Protein AF-X1JUF2-F1 (afdb_monomer_lite)

Secondary structure (DSSP, 8-state):
----------HHHHHHHHHHHHTTSSS--HHHHHHHHHHHHHTT-HHHHHHHHHHHHHH-TT-HHHHHHHHHHHHHHT-HHHHHHHHHHHHHHHHHHHHS--

Structure (mmCIF, N/CA/C/O backbone):
data_AF-X1JUF2-F1
#
_entry.id   AF-X1JUF2-F1
#
loop_
_atom_site.group_PDB
_atom_site.id
_atom_site.type_symbol
_atom_site.label_atom_id
_atom_site.label_alt_id
_atom_site.label_comp_id
_atom_site.label_asym_id
_atom_site.label_entity_id
_atom_site.label_seq_id
_atom_site.pdbx_PDB_ins_code
_atom_site.Cartn_x
_atom_site.Cartn_y
_atom_site.Cartn_z
_atom_site.occupancy
_atom_site.B_iso_or_equiv
_atom_site.auth_seq_id
_atom_site.auth_comp_id
_atom_site.auth_asym_id
_atom_site.auth_atom_id
_atom_site.pdbx_PDB_model_num
ATOM 1 N N . GLY A 1 1 ? -29.121 26.030 22.414 1.00 41.06 1 GLY A N 1
ATOM 2 C CA . GLY A 1 1 ? -29.363 24.726 21.762 1.00 41.06 1 GLY A CA 1
ATOM 3 C C . GLY A 1 1 ? -28.021 24.108 21.439 1.00 41.06 1 GLY A C 1
ATOM 4 O O . GLY A 1 1 ? -27.098 24.891 21.240 1.00 41.06 1 GLY A O 1
ATOM 5 N N . PRO A 1 2 ? -27.873 22.774 21.481 1.00 46.78 2 PRO A N 1
ATOM 6 C CA . PRO A 1 2 ? -26.567 22.131 21.405 1.00 46.78 2 PRO A CA 1
ATOM 7 C C . PRO A 1 2 ? -25.867 22.527 20.104 1.00 46.78 2 PRO A C 1
ATOM 9 O O . PRO A 1 2 ? -26.482 22.559 19.038 1.00 46.78 2 PRO A O 1
ATOM 12 N N . GLN A 1 3 ? -24.603 22.916 20.258 1.00 45.12 3 GLN A N 1
ATOM 13 C CA . GLN A 1 3 ? -23.659 23.250 19.204 1.00 45.12 3 GLN A CA 1
ATOM 14 C C . GLN A 1 3 ? -23.753 22.176 18.117 1.00 45.12 3 GLN A C 1
ATOM 16 O O . GLN A 1 3 ? -23.661 20.991 18.435 1.00 45.12 3 GLN A O 1
ATOM 21 N N . ALA A 1 4 ? -23.962 22.587 16.865 1.00 50.53 4 ALA A N 1
ATOM 22 C CA . ALA A 1 4 ? -23.751 21.708 15.727 1.00 50.53 4 ALA A CA 1
ATOM 23 C C . ALA A 1 4 ? -22.413 20.996 15.940 1.00 50.53 4 ALA A C 1
ATOM 25 O O . ALA A 1 4 ? -21.409 21.659 16.217 1.00 50.53 4 ALA A O 1
ATOM 26 N N . ASP A 1 5 ? -22.452 19.668 15.904 1.00 54.31 5 ASP A N 1
ATOM 27 C CA . ASP A 1 5 ? -21.291 18.793 15.931 1.00 54.31 5 ASP A CA 1
ATOM 28 C C . ASP A 1 5 ? -20.424 19.173 14.727 1.00 54.31 5 ASP A C 1
ATOM 30 O O . ASP A 1 5 ? -20.598 18.695 13.607 1.00 54.31 5 ASP A O 1
ATOM 34 N N . GLU A 1 6 ? -19.569 20.178 14.914 1.00 57.03 6 GLU A N 1
ATOM 35 C CA . GLU A 1 6 ? -18.500 20.491 13.992 1.00 57.03 6 GLU A CA 1
ATOM 36 C C . GLU A 1 6 ? -17.626 19.250 14.038 1.00 57.03 6 GLU A C 1
ATOM 38 O O . GLU A 1 6 ? -16.852 19.078 14.981 1.00 57.03 6 GLU A O 1
ATOM 43 N N . VAL A 1 7 ? -17.834 18.345 13.078 1.00 62.03 7 VAL A N 1
ATOM 44 C CA . VAL A 1 7 ? -17.041 17.133 12.906 1.00 62.03 7 VAL A CA 1
ATOM 45 C C . VAL A 1 7 ? -15.598 17.588 12.730 1.00 62.03 7 VAL A C 1
ATOM 47 O O . VAL A 1 7 ? -15.130 17.897 11.631 1.00 62.03 7 VAL A O 1
ATOM 50 N N . LYS A 1 8 ? -14.889 17.724 13.850 1.00 70.81 8 LYS A N 1
ATOM 51 C CA . LYS A 1 8 ? -13.497 18.138 13.876 1.00 70.81 8 LYS A CA 1
ATOM 52 C C . LYS A 1 8 ? -12.714 16.969 13.327 1.00 70.81 8 LYS A C 1
ATOM 54 O O . LYS A 1 8 ? -12.412 16.017 14.039 1.00 70.81 8 LYS A O 1
ATOM 59 N N . LEU A 1 9 ? -12.396 17.064 12.039 1.00 71.00 9 LEU A N 1
ATOM 60 C CA . LEU A 1 9 ? -11.521 16.123 11.357 1.00 71.00 9 LEU A CA 1
ATOM 61 C C . LEU A 1 9 ? -10.272 15.896 12.213 1.00 71.00 9 LEU A C 1
ATOM 63 O O . LEU A 1 9 ? -9.602 16.856 12.626 1.00 71.00 9 LEU A O 1
ATOM 67 N N . THR A 1 10 ? -9.959 14.627 12.461 1.00 82.75 10 THR A N 1
ATOM 68 C CA . THR A 1 10 ? -8.722 14.248 13.140 1.00 82.75 10 THR A CA 1
ATOM 69 C C . THR A 1 10 ? -7.519 14.747 12.326 1.00 82.75 10 THR A C 1
ATOM 71 O O . THR A 1 10 ? -7.642 15.012 11.124 1.00 82.75 10 THR A O 1
ATOM 74 N N . PRO A 1 11 ? -6.330 14.891 12.934 1.00 83.94 11 PRO A N 1
ATOM 75 C CA . PRO A 1 11 ? -5.116 15.220 12.188 1.00 83.94 11 PRO A CA 1
ATOM 76 C C . PRO A 1 11 ? -4.889 14.278 10.994 1.00 83.94 11 PRO A C 1
ATOM 78 O O . PRO A 1 11 ? -4.499 14.734 9.919 1.00 83.94 11 PRO A O 1
ATOM 81 N N . THR A 1 12 ? -5.209 12.993 11.166 1.00 82.69 12 THR A N 1
ATOM 82 C CA . THR A 1 12 ? -5.154 11.961 10.124 1.00 82.69 12 THR A CA 1
ATOM 83 C C . THR A 1 12 ? -6.130 12.244 8.986 1.00 82.69 12 THR A C 1
ATOM 85 O O . THR A 1 12 ? -5.720 12.294 7.828 1.00 82.69 12 THR A O 1
ATOM 88 N N . GLU A 1 13 ? -7.393 12.528 9.300 1.00 86.00 13 GLU A N 1
ATOM 89 C CA . GLU A 1 13 ? -8.419 12.831 8.297 1.00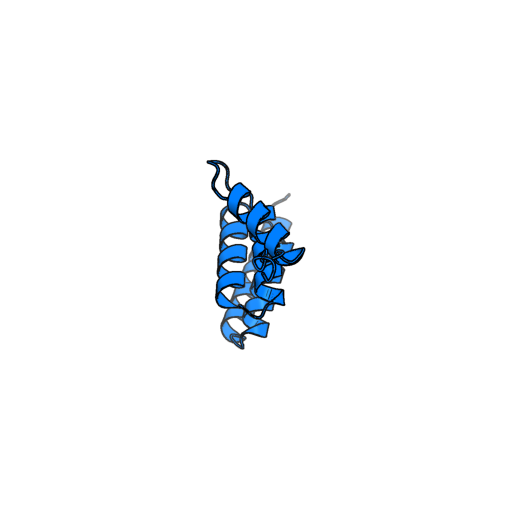 86.00 13 GLU A CA 1
ATOM 90 C C . GLU A 1 13 ? -8.105 14.129 7.535 1.00 86.00 13 GLU A C 1
ATOM 92 O O . GLU A 1 13 ? -8.230 14.194 6.310 1.00 86.00 13 GLU A O 1
ATOM 97 N N . LYS A 1 14 ? -7.588 15.154 8.229 1.00 85.31 14 LYS A N 1
ATOM 98 C CA . LYS A 1 14 ? -7.092 16.387 7.591 1.00 85.31 14 LYS A CA 1
ATOM 99 C C . LYS A 1 14 ? -5.921 16.106 6.652 1.00 85.31 14 LYS A C 1
ATOM 101 O O . LYS A 1 14 ? -5.877 16.664 5.553 1.00 85.31 14 LYS A O 1
ATOM 106 N N . LYS A 1 15 ? -4.978 15.251 7.066 1.00 86.62 15 LYS A N 1
ATOM 107 C CA . LYS A 1 15 ? -3.837 14.845 6.233 1.00 86.62 15 LYS A CA 1
ATOM 108 C C . LYS A 1 15 ? -4.323 14.117 4.979 1.00 86.62 15 LYS A C 1
ATOM 110 O O . LYS A 1 15 ? -3.942 14.504 3.877 1.00 86.62 15 LYS A O 1
ATOM 115 N N . LYS A 1 16 ? -5.225 13.149 5.130 1.00 84.75 16 LYS A N 1
ATOM 116 C CA . LYS A 1 16 ? -5.838 12.398 4.026 1.00 84.75 16 LYS A CA 1
ATOM 117 C C . LYS A 1 16 ? -6.550 13.318 3.033 1.00 84.75 16 LYS A C 1
ATOM 119 O O . LYS A 1 16 ? -6.280 13.250 1.838 1.00 84.75 16 LYS A O 1
ATOM 124 N N . ALA A 1 17 ? -7.372 14.248 3.518 1.00 83.19 17 ALA A N 1
ATOM 125 C CA . ALA A 1 17 ? -8.064 15.223 2.673 1.00 83.19 17 ALA A CA 1
ATOM 126 C C . ALA A 1 17 ? -7.097 16.140 1.901 1.00 83.19 17 ALA A C 1
ATOM 128 O O . ALA A 1 17 ? -7.347 16.474 0.742 1.00 83.19 17 ALA A O 1
ATOM 129 N N . LYS A 1 18 ? -5.981 16.548 2.521 1.00 83.19 18 LYS A N 1
ATOM 130 C CA . LYS A 1 18 ? -4.938 17.334 1.845 1.00 83.19 18 LYS A CA 1
ATOM 131 C C . LYS A 1 18 ? -4.268 16.529 0.730 1.00 83.19 18 LYS A C 1
ATOM 133 O O . LYS A 1 18 ? -4.110 17.062 -0.365 1.00 83.19 18 LYS A O 1
ATOM 138 N N . LEU A 1 19 ? -3.902 15.277 1.003 1.00 81.50 19 LEU A N 1
ATOM 139 C CA . LEU A 1 19 ? -3.251 14.397 0.032 1.00 81.50 19 LEU A CA 1
ATOM 140 C C . LEU A 1 19 ? -4.171 14.090 -1.159 1.00 81.50 19 LEU A C 1
ATOM 142 O O . LEU A 1 19 ? -3.746 14.238 -2.298 1.00 81.50 19 LEU A O 1
ATOM 146 N N . LEU A 1 20 ? -5.453 13.791 -0.922 1.00 80.25 20 LEU A N 1
ATOM 147 C CA . LEU A 1 20 ? -6.436 13.548 -1.991 1.00 80.25 20 LEU A CA 1
ATOM 148 C C . LEU A 1 20 ? -6.610 14.747 -2.940 1.00 80.25 20 LEU A C 1
ATOM 150 O O . LEU A 1 20 ? -6.827 14.572 -4.133 1.00 80.25 20 LEU A O 1
ATOM 154 N N . LYS A 1 21 ? -6.474 15.984 -2.446 1.00 78.25 21 LYS A N 1
ATOM 155 C CA . LYS A 1 21 ? -6.475 17.176 -3.315 1.00 78.25 21 LYS A CA 1
ATOM 156 C C . LYS A 1 21 ? -5.215 17.297 -4.171 1.00 78.25 21 LYS A C 1
ATOM 158 O O . LYS A 1 21 ? -5.247 17.946 -5.212 1.00 78.25 21 LYS A O 1
ATOM 163 N N . GLN A 1 22 ? -4.089 16.752 -3.715 1.00 69.75 22 GLN A N 1
ATOM 164 C CA . GLN A 1 22 ? -2.824 16.808 -4.450 1.00 69.75 22 GLN A CA 1
ATOM 165 C C . GLN A 1 22 ? -2.783 15.796 -5.597 1.00 69.75 22 GLN A C 1
ATOM 167 O O . GLN A 1 22 ? -2.107 16.055 -6.586 1.00 69.75 22 GLN A O 1
ATOM 172 N N . THR A 1 23 ? -3.540 14.702 -5.498 1.00 69.31 23 THR A N 1
ATOM 173 C CA . THR A 1 23 ? -3.659 13.681 -6.550 1.00 69.31 23 THR A CA 1
ATOM 174 C C . THR A 1 23 ? -4.635 14.071 -7.670 1.00 69.31 23 THR A C 1
ATOM 176 O O . THR A 1 23 ? -4.667 13.421 -8.702 1.00 69.31 23 THR A O 1
ATOM 179 N N . ASP A 1 24 ? -5.417 15.141 -7.494 1.00 64.62 24 ASP A N 1
ATOM 180 C CA . ASP A 1 24 ? -6.416 15.631 -8.464 1.00 64.62 24 ASP A CA 1
ATOM 181 C C . ASP A 1 24 ? -5.813 16.522 -9.577 1.00 64.62 24 ASP A C 1
ATOM 183 O O . ASP A 1 24 ? -6.469 16.875 -10.555 1.00 64.62 24 ASP A O 1
ATOM 187 N N . ARG A 1 25 ? -4.535 16.911 -9.462 1.00 54.41 25 ARG A N 1
ATOM 188 C CA . ARG A 1 25 ? -3.862 17.757 -10.463 1.00 54.41 25 ARG A CA 1
ATOM 189 C C . ARG A 1 25 ? -3.123 16.900 -11.489 1.00 54.41 25 ARG A C 1
ATOM 191 O O . ARG A 1 25 ? -2.528 15.896 -11.135 1.00 54.41 25 ARG A O 1
ATOM 198 N N . LYS A 1 26 ? -3.076 17.382 -12.740 1.00 53.31 26 LYS A N 1
ATOM 199 C CA . LYS A 1 26 ? -2.419 16.814 -13.949 1.00 53.31 26 LYS A CA 1
ATOM 200 C C . LYS A 1 26 ? -1.001 16.211 -13.798 1.00 53.31 26 LYS A C 1
ATOM 202 O O . LYS A 1 26 ? -0.505 15.643 -14.764 1.00 53.31 26 LYS A O 1
ATOM 207 N N . PHE A 1 27 ? -0.348 16.364 -12.650 1.00 57.91 27 PHE A N 1
ATOM 208 C CA . PHE A 1 27 ? 0.908 15.719 -12.283 1.00 57.91 27 PHE A CA 1
ATOM 209 C C . PHE A 1 27 ? 0.651 14.867 -11.039 1.00 57.91 27 PHE A C 1
ATOM 211 O O . PHE A 1 27 ? 0.606 15.386 -9.923 1.00 57.91 27 PHE A O 1
ATOM 218 N N . GLU A 1 28 ? 0.440 13.570 -11.243 1.00 71.38 28 GLU A N 1
ATOM 219 C CA . GLU A 1 28 ? 0.279 12.610 -10.154 1.00 71.38 28 GLU A CA 1
ATOM 220 C C . GLU A 1 28 ? 1.583 12.534 -9.338 1.00 71.38 28 GLU A C 1
ATOM 222 O O . GLU A 1 28 ? 2.677 12.424 -9.894 1.00 71.38 28 GLU A O 1
ATOM 227 N N . ASN A 1 29 ? 1.475 12.664 -8.012 1.00 86.25 29 ASN A N 1
ATOM 228 C CA . ASN A 1 29 ? 2.615 12.716 -7.096 1.00 86.25 29 ASN A CA 1
ATOM 229 C C . ASN A 1 29 ? 2.799 11.347 -6.408 1.00 86.25 29 ASN A C 1
ATOM 231 O O . ASN A 1 29 ? 1.989 11.016 -5.533 1.00 86.25 29 ASN A O 1
ATOM 235 N N . PRO A 1 30 ? 3.841 10.562 -6.747 1.00 91.06 30 PRO A N 1
ATOM 236 C CA . PRO A 1 30 ? 4.030 9.223 -6.191 1.00 91.06 30 PRO A CA 1
ATOM 237 C C . PRO A 1 30 ? 4.189 9.228 -4.665 1.00 91.06 30 PRO A C 1
ATOM 239 O O . PRO A 1 30 ? 3.642 8.349 -4.004 1.00 91.06 30 PRO A O 1
ATOM 242 N N . GLU A 1 31 ? 4.829 10.252 -4.093 1.00 92.62 31 GLU A N 1
ATOM 243 C CA . GLU A 1 31 ? 4.980 10.400 -2.638 1.00 92.62 31 GLU A CA 1
ATOM 244 C C . GLU A 1 31 ? 3.614 10.589 -1.958 1.00 92.62 31 GLU A C 1
ATOM 246 O O . GLU A 1 31 ? 3.316 9.957 -0.949 1.00 92.62 31 GLU A O 1
ATOM 251 N N . ALA A 1 32 ? 2.715 11.385 -2.550 1.00 92.00 32 ALA A N 1
ATOM 252 C CA . ALA A 1 32 ? 1.378 11.587 -1.987 1.00 92.00 32 ALA A CA 1
ATOM 253 C C . ALA A 1 32 ? 0.555 10.288 -1.985 1.00 92.00 32 ALA A C 1
ATOM 255 O O . ALA A 1 32 ? -0.174 10.005 -1.030 1.00 92.00 32 ALA A O 1
ATOM 256 N N . HIS A 1 33 ? 0.692 9.472 -3.034 1.00 94.25 33 HIS A N 1
ATOM 257 C CA . HIS A 1 33 ? 0.091 8.142 -3.077 1.00 94.25 33 HIS A CA 1
ATOM 258 C C . HIS A 1 33 ? 0.747 7.185 -2.074 1.00 94.25 33 HIS A C 1
ATOM 260 O O . HIS A 1 33 ? 0.036 6.439 -1.406 1.00 94.25 33 HIS A O 1
ATOM 266 N N . PHE A 1 34 ? 2.065 7.233 -1.887 1.00 96.50 34 PHE A N 1
ATOM 267 C CA . PHE A 1 34 ? 2.735 6.470 -0.837 1.00 96.50 34 PHE A CA 1
ATOM 268 C C . PHE A 1 34 ? 2.204 6.840 0.559 1.00 96.50 34 PHE A C 1
ATOM 270 O O . PHE A 1 34 ? 1.786 5.951 1.305 1.00 96.50 34 PHE A O 1
ATOM 277 N N . GLU A 1 35 ? 2.115 8.132 0.884 1.00 95.69 35 GLU A N 1
ATOM 278 C CA . GLU A 1 35 ? 1.591 8.603 2.169 1.00 95.69 35 GLU A CA 1
ATOM 279 C C . GLU A 1 35 ? 0.123 8.199 2.384 1.00 95.69 35 GLU A C 1
ATOM 281 O O . GLU A 1 35 ? -0.244 7.785 3.484 1.00 95.69 35 GLU A O 1
ATOM 286 N N . LEU A 1 36 ? -0.724 8.262 1.348 1.00 95.19 36 LEU A N 1
AT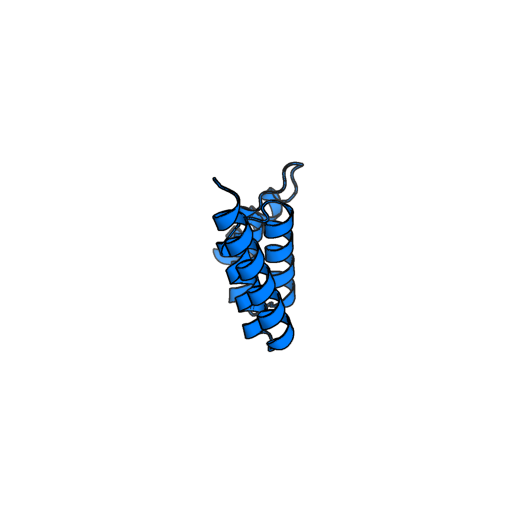OM 287 C CA . LEU A 1 36 ? -2.098 7.747 1.419 1.00 95.19 36 LEU A CA 1
ATOM 288 C C . LEU A 1 36 ? -2.115 6.241 1.694 1.00 95.19 36 LEU A C 1
ATOM 290 O O . LEU A 1 36 ? -2.883 5.787 2.542 1.00 95.19 36 LEU A O 1
ATOM 294 N N . GLY A 1 37 ? -1.246 5.477 1.029 1.00 96.69 37 GLY A N 1
ATOM 295 C CA . GLY A 1 37 ? -1.081 4.045 1.263 1.00 96.69 37 GLY A CA 1
ATOM 296 C C . GLY A 1 37 ? -0.738 3.728 2.719 1.00 96.69 37 GLY A C 1
ATOM 297 O O . GLY A 1 37 ? -1.355 2.845 3.314 1.00 96.69 37 GLY A O 1
ATOM 298 N N . GLN A 1 38 ? 0.171 4.497 3.328 1.00 97.75 38 GLN A N 1
ATOM 299 C CA . GLN A 1 38 ? 0.530 4.343 4.741 1.00 97.75 38 GLN A CA 1
ATOM 300 C C . GLN A 1 38 ? -0.643 4.624 5.683 1.00 97.75 38 GLN A C 1
ATOM 302 O O . GLN A 1 38 ? -0.815 3.905 6.667 1.00 97.75 38 GLN A O 1
ATOM 307 N N . LEU A 1 39 ? -1.453 5.646 5.387 1.00 96.56 39 LEU A N 1
ATOM 308 C CA . LEU A 1 39 ? -2.630 5.975 6.193 1.00 96.56 39 LEU A CA 1
ATOM 309 C C . LEU A 1 39 ? -3.671 4.854 6.137 1.00 96.56 39 LEU A C 1
ATOM 311 O O . LEU A 1 39 ? -4.071 4.343 7.178 1.00 96.56 39 LEU A O 1
ATOM 315 N N . TYR A 1 40 ? -4.030 4.392 4.937 1.00 96.62 40 TYR A N 1
ATOM 316 C CA . TYR A 1 40 ? -4.960 3.268 4.789 1.00 96.62 40 TYR A CA 1
ATOM 317 C C . TYR A 1 40 ? -4.427 1.981 5.420 1.00 96.62 40 TYR A C 1
ATOM 319 O O . TYR A 1 40 ? -5.191 1.209 5.991 1.00 96.62 40 TYR A O 1
ATOM 327 N N . GLN A 1 41 ? -3.116 1.752 5.349 1.00 96.50 41 GLN A N 1
ATOM 328 C CA . GLN A 1 41 ? -2.486 0.614 6.002 1.00 96.50 41 GLN A CA 1
ATOM 329 C C . GLN A 1 41 ? -2.627 0.690 7.528 1.00 96.50 41 GLN A C 1
ATOM 331 O O . GLN A 1 41 ? -2.898 -0.329 8.159 1.00 96.50 41 GLN A O 1
ATOM 336 N N . ALA A 1 42 ? -2.431 1.871 8.121 1.00 95.44 42 ALA A N 1
ATOM 337 C CA . ALA A 1 42 ? -2.592 2.076 9.559 1.00 95.44 42 ALA A CA 1
ATOM 338 C C . ALA A 1 42 ? -4.044 1.849 10.015 1.00 95.44 42 ALA A C 1
ATOM 340 O O . ALA A 1 42 ? -4.259 1.315 11.099 1.00 95.44 42 ALA A O 1
ATOM 341 N N . ASP A 1 43 ? -5.012 2.169 9.155 1.00 94.75 43 ASP A N 1
ATOM 342 C CA . ASP A 1 43 ? -6.440 1.919 9.383 1.00 94.75 43 ASP A CA 1
ATOM 343 C C . ASP A 1 43 ? -6.852 0.448 9.134 1.00 94.75 43 ASP A C 1
ATOM 345 O O . ASP A 1 43 ? -8.022 0.097 9.278 1.00 94.75 43 ASP A O 1
ATOM 349 N N . GLY A 1 44 ? -5.924 -0.431 8.727 1.00 94.88 44 GLY A N 1
ATOM 350 C CA . GLY A 1 44 ? -6.213 -1.830 8.376 1.00 94.88 44 GLY A CA 1
ATOM 351 C C . GLY A 1 44 ? -6.969 -2.001 7.051 1.00 94.88 44 GLY A C 1
ATOM 352 O O . GLY A 1 44 ? -7.443 -3.089 6.726 1.00 94.88 44 GLY A O 1
ATOM 353 N N . LEU A 1 45 ? -7.075 -0.935 6.256 1.00 96.94 45 LEU A N 1
ATOM 354 C CA . LEU A 1 45 ? -7.772 -0.901 4.973 1.00 96.94 45 LEU A CA 1
ATOM 355 C C . LEU A 1 45 ? -6.835 -1.378 3.856 1.00 96.94 45 LEU A C 1
ATOM 357 O O . LEU A 1 45 ? -6.404 -0.616 2.987 1.00 96.94 45 LEU A O 1
ATOM 361 N N . TRP A 1 46 ? -6.507 -2.671 3.892 1.00 96.00 46 TRP A N 1
ATOM 362 C CA . TRP A 1 46 ? -5.455 -3.280 3.073 1.00 96.00 46 TRP A CA 1
ATOM 363 C C . TRP A 1 46 ? -5.629 -3.050 1.569 1.00 96.00 46 TRP A C 1
ATOM 365 O O . TRP A 1 46 ? -4.678 -2.665 0.895 1.00 96.00 46 TRP A O 1
ATOM 375 N N . SER A 1 47 ? -6.839 -3.213 1.028 1.00 95.69 47 SER A N 1
ATOM 376 C CA . SER A 1 47 ? -7.084 -3.034 -0.410 1.00 95.69 47 SER A CA 1
ATOM 377 C C . SER A 1 47 ? -6.857 -1.590 -0.871 1.00 95.69 47 SER A C 1
ATOM 379 O O . SER A 1 47 ? -6.304 -1.362 -1.948 1.00 95.69 47 SER A O 1
ATOM 381 N N . GLN A 1 48 ? -7.239 -0.604 -0.052 1.00 96.69 48 GLN A N 1
ATOM 382 C CA . GLN A 1 48 ? -7.011 0.813 -0.358 1.00 96.69 48 GLN A CA 1
ATOM 383 C C . GLN A 1 48 ? -5.526 1.159 -0.242 1.00 96.69 48 GLN A C 1
ATOM 385 O O . GLN A 1 48 ? -4.986 1.862 -1.097 1.00 96.69 48 GLN A O 1
ATOM 390 N N . ALA A 1 49 ? -4.842 0.602 0.758 1.00 98.00 49 ALA A N 1
ATOM 391 C CA . ALA A 1 49 ? -3.402 0.747 0.897 1.00 98.00 49 ALA A CA 1
ATOM 392 C C . ALA A 1 49 ? -2.651 0.179 -0.322 1.00 98.00 49 ALA A C 1
ATOM 394 O O . ALA A 1 49 ? -1.821 0.874 -0.907 1.00 98.00 49 ALA A O 1
ATOM 395 N N . GLU A 1 50 ? -2.984 -1.045 -0.764 1.00 97.44 50 GLU A N 1
ATOM 396 C CA . GLU A 1 50 ? -2.377 -1.660 -1.956 1.00 97.44 50 GLU A CA 1
ATOM 397 C C . GLU A 1 50 ? -2.618 -0.802 -3.204 1.00 97.44 50 GLU A C 1
ATOM 399 O O . GLU A 1 50 ? -1.693 -0.586 -3.989 1.00 97.44 50 GLU A O 1
ATOM 404 N N . HIS A 1 51 ? -3.842 -0.292 -3.380 1.00 96.56 51 HIS A N 1
ATOM 405 C CA . HIS A 1 51 ? -4.202 0.562 -4.510 1.00 96.56 51 HIS A CA 1
ATOM 406 C C . HIS A 1 51 ? -3.306 1.802 -4.596 1.00 96.56 51 HIS A C 1
ATOM 408 O O . HIS A 1 51 ? -2.722 2.066 -5.648 1.00 96.56 51 HIS A O 1
ATOM 414 N N . HIS A 1 52 ? -3.148 2.527 -3.488 1.00 96.69 52 HIS A N 1
ATOM 415 C CA . HIS A 1 52 ? -2.331 3.735 -3.456 1.00 96.69 52 HIS A CA 1
ATOM 416 C C . HIS A 1 52 ? -0.837 3.437 -3.634 1.00 96.69 52 HIS A C 1
ATOM 418 O O . HIS A 1 52 ? -0.181 4.119 -4.418 1.00 96.69 52 HIS A O 1
ATOM 424 N N . TYR A 1 53 ? -0.303 2.369 -3.033 1.00 97.25 53 TYR A N 1
ATOM 425 C CA . TYR A 1 53 ? 1.081 1.968 -3.303 1.00 97.25 53 TYR A CA 1
ATOM 426 C C . TYR A 1 53 ? 1.305 1.558 -4.762 1.00 97.25 53 TYR A C 1
ATOM 428 O O . TYR A 1 53 ? 2.341 1.882 -5.334 1.00 97.25 53 TYR A O 1
ATOM 436 N N . ARG A 1 54 ? 0.341 0.878 -5.395 1.00 95.88 54 ARG A N 1
ATOM 437 C CA . ARG A 1 54 ? 0.426 0.532 -6.820 1.00 95.88 54 ARG A CA 1
ATOM 438 C C . ARG A 1 54 ? 0.468 1.778 -7.699 1.00 95.88 54 ARG A C 1
ATOM 440 O O . ARG A 1 54 ? 1.234 1.797 -8.652 1.00 95.88 54 ARG A O 1
ATOM 447 N N . ILE A 1 55 ? -0.326 2.799 -7.382 1.00 94.38 55 ILE A N 1
ATOM 448 C CA . ILE A 1 55 ? -0.279 4.067 -8.113 1.00 94.38 55 ILE A CA 1
ATOM 449 C C . ILE A 1 55 ? 1.082 4.738 -7.931 1.00 94.38 55 ILE A C 1
ATOM 451 O O . ILE A 1 55 ? 1.710 5.074 -8.927 1.00 94.38 55 ILE A O 1
ATOM 455 N N . ALA A 1 56 ? 1.587 4.852 -6.697 1.00 95.38 56 ALA A N 1
ATOM 456 C CA . ALA A 1 56 ? 2.915 5.420 -6.448 1.00 95.38 56 ALA A CA 1
ATOM 457 C C . ALA A 1 56 ? 3.995 4.753 -7.318 1.00 95.38 56 ALA A C 1
ATOM 459 O O . ALA A 1 56 ? 4.800 5.435 -7.942 1.00 95.38 56 ALA A O 1
ATOM 460 N N . LEU A 1 57 ? 3.937 3.425 -7.443 1.00 93.75 57 LEU A N 1
ATOM 461 C CA . LEU A 1 57 ? 4.854 2.637 -8.268 1.00 93.75 57 LEU A CA 1
ATOM 462 C C . LEU A 1 57 ? 4.611 2.741 -9.776 1.00 93.75 57 LEU A C 1
ATOM 464 O O . LEU A 1 57 ? 5.512 2.455 -10.555 1.00 93.75 57 LEU A O 1
ATOM 468 N N . ASN A 1 58 ? 3.415 3.136 -10.205 1.00 93.00 58 ASN A N 1
ATOM 469 C CA . ASN A 1 58 ? 3.137 3.413 -11.610 1.00 93.00 58 ASN A CA 1
ATOM 470 C C . ASN A 1 58 ? 3.797 4.727 -12.063 1.00 93.00 58 ASN A C 1
ATOM 472 O O . ASN A 1 58 ? 4.216 4.828 -13.212 1.00 93.00 58 ASN A O 1
ATOM 476 N N . PHE A 1 59 ? 3.904 5.713 -11.164 1.00 90.75 59 PHE A N 1
ATOM 477 C CA . PHE A 1 59 ? 4.570 6.996 -11.434 1.00 90.75 59 PHE A CA 1
ATOM 478 C C . PHE A 1 59 ? 6.067 6.971 -11.145 1.00 90.75 59 PHE A C 1
ATOM 480 O O . PHE A 1 59 ? 6.836 7.588 -11.877 1.00 90.75 59 PHE A O 1
ATOM 487 N N . ASP A 1 60 ? 6.486 6.246 -10.110 1.00 91.88 60 ASP A N 1
ATOM 488 C CA . ASP A 1 60 ? 7.889 5.999 -9.799 1.00 91.88 60 ASP A CA 1
ATOM 489 C C . ASP A 1 60 ? 8.115 4.506 -9.500 1.00 91.88 60 ASP A C 1
ATOM 491 O O . ASP A 1 60 ? 8.046 4.069 -8.345 1.00 91.88 60 ASP A O 1
ATOM 495 N N . PRO A 1 61 ? 8.419 3.698 -10.533 1.00 91.44 61 PRO A N 1
ATOM 496 C CA . PRO A 1 61 ? 8.713 2.277 -10.362 1.00 91.44 61 PRO A CA 1
ATOM 497 C C . PRO A 1 61 ? 9.901 1.999 -9.431 1.00 91.44 61 PRO A C 1
ATOM 499 O O . PRO A 1 61 ? 9.989 0.905 -8.868 1.00 91.44 61 PRO A O 1
ATOM 502 N N . ALA A 1 62 ? 10.808 2.967 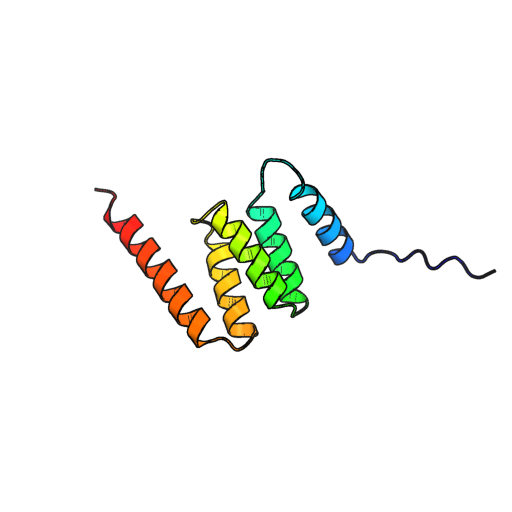-9.242 1.00 91.50 62 ALA A N 1
ATOM 503 C CA . ALA A 1 62 ? 11.987 2.844 -8.390 1.00 91.50 62 ALA A CA 1
ATOM 504 C C . ALA A 1 62 ? 11.725 3.236 -6.922 1.00 91.50 62 ALA A C 1
ATOM 506 O O . ALA A 1 62 ? 12.634 3.128 -6.091 1.00 91.50 62 ALA A O 1
ATOM 507 N N . HIS A 1 63 ? 10.494 3.625 -6.568 1.00 94.44 63 HIS A N 1
ATOM 508 C CA . HIS A 1 63 ? 10.123 4.064 -5.224 1.00 94.44 63 HIS A CA 1
ATOM 509 C C . HIS A 1 63 ? 10.193 2.921 -4.195 1.00 94.44 63 HIS A C 1
ATOM 511 O O . HIS A 1 63 ? 9.195 2.280 -3.846 1.00 94.44 63 HIS A O 1
ATOM 517 N N . ARG A 1 64 ? 11.383 2.684 -3.632 1.00 94.19 64 ARG A N 1
ATOM 518 C CA . ARG A 1 64 ? 11.677 1.567 -2.709 1.00 94.19 64 ARG A CA 1
ATOM 519 C C . ARG A 1 64 ? 10.715 1.476 -1.524 1.00 94.19 64 ARG A C 1
ATOM 521 O O . ARG A 1 64 ? 10.283 0.384 -1.160 1.00 94.19 64 ARG A O 1
ATOM 528 N N . ASN A 1 65 ? 10.330 2.616 -0.954 1.00 96.19 65 ASN A N 1
ATOM 529 C CA . ASN A 1 65 ? 9.402 2.636 0.178 1.00 96.19 65 ASN A CA 1
ATOM 530 C C . ASN A 1 65 ? 7.991 2.160 -0.211 1.00 96.19 65 ASN A C 1
ATOM 532 O O . ASN A 1 65 ? 7.376 1.419 0.553 1.00 96.19 65 ASN A O 1
ATOM 536 N N . ALA A 1 66 ? 7.495 2.504 -1.406 1.00 96.44 66 ALA A N 1
ATOM 537 C CA . ALA A 1 66 ? 6.202 2.037 -1.902 1.00 96.44 66 ALA A CA 1
ATOM 538 C C . ALA A 1 66 ? 6.250 0.552 -2.296 1.00 96.44 66 ALA A C 1
ATOM 540 O O . ALA A 1 66 ? 5.297 -0.179 -2.025 1.00 96.44 66 ALA A O 1
ATOM 541 N N . GLN A 1 67 ? 7.382 0.078 -2.837 1.00 96.62 67 GLN A N 1
ATOM 542 C CA . GLN A 1 67 ? 7.632 -1.349 -3.079 1.00 96.62 67 GLN A CA 1
ATOM 543 C C . GLN A 1 67 ? 7.493 -2.144 -1.770 1.00 96.62 67 GLN A C 1
ATOM 545 O O . GLN A 1 67 ? 6.672 -3.061 -1.674 1.00 96.62 67 GLN A O 1
ATOM 550 N N . ALA A 1 68 ? 8.229 -1.739 -0.731 1.00 97.06 68 ALA A N 1
ATOM 551 C CA . ALA A 1 68 ? 8.181 -2.371 0.585 1.00 97.06 68 ALA A CA 1
ATOM 552 C C . ALA A 1 68 ? 6.799 -2.245 1.252 1.00 97.06 68 ALA A C 1
ATOM 554 O O . ALA A 1 68 ? 6.288 -3.218 1.813 1.00 97.06 68 ALA A O 1
ATOM 555 N N . GLY A 1 69 ? 6.168 -1.070 1.160 1.00 97.25 69 GLY A N 1
ATOM 556 C CA . GLY A 1 69 ? 4.828 -0.809 1.689 1.00 97.25 69 GLY A CA 1
ATOM 557 C C . GLY A 1 69 ? 3.781 -1.753 1.102 1.00 97.25 69 GLY A C 1
ATOM 558 O O . GLY A 1 69 ? 3.005 -2.357 1.845 1.00 97.25 69 GLY A O 1
ATOM 559 N N . ARG A 1 70 ? 3.817 -1.975 -0.217 1.00 97.44 70 ARG A N 1
ATOM 560 C CA . ARG A 1 70 ? 2.889 -2.883 -0.901 1.00 97.44 70 ARG A CA 1
ATOM 561 C C . ARG A 1 70 ? 3.084 -4.345 -0.494 1.00 97.44 70 ARG A C 1
ATOM 563 O O . ARG A 1 70 ? 2.097 -5.031 -0.238 1.00 97.44 70 ARG A O 1
ATOM 570 N N . VAL A 1 71 ? 4.331 -4.811 -0.363 1.00 97.75 71 VAL A N 1
ATOM 571 C CA . VAL A 1 71 ? 4.626 -6.163 0.157 1.00 97.75 71 VAL A CA 1
ATOM 572 C C . VAL A 1 71 ? 4.086 -6.315 1.582 1.00 97.75 71 VAL A C 1
ATOM 574 O O . VAL A 1 71 ? 3.407 -7.294 1.888 1.00 97.75 71 VAL A O 1
ATOM 577 N N . LYS A 1 72 ? 4.321 -5.320 2.447 1.00 97.50 72 LYS A N 1
ATOM 578 C CA . LYS A 1 72 ? 3.848 -5.332 3.837 1.00 97.50 72 LYS A CA 1
ATOM 579 C C . LYS A 1 72 ? 2.321 -5.369 3.938 1.00 97.50 72 LYS A C 1
ATOM 581 O O . LYS A 1 72 ? 1.800 -6.062 4.806 1.00 97.50 72 LYS A O 1
ATOM 586 N N . VAL A 1 73 ? 1.609 -4.658 3.063 1.00 97.62 73 VAL A N 1
ATOM 587 C CA . VAL A 1 73 ? 0.138 -4.704 2.999 1.00 97.62 73 VAL A CA 1
ATOM 588 C C . VAL A 1 73 ? -0.362 -6.093 2.626 1.00 97.62 73 VAL A C 1
ATOM 590 O O . VAL A 1 73 ? -1.261 -6.597 3.293 1.00 97.62 73 VAL A O 1
ATOM 593 N N . LEU A 1 74 ? 0.239 -6.736 1.620 1.00 96.69 74 LEU A N 1
ATOM 594 C CA . LEU A 1 74 ? -0.154 -8.090 1.220 1.00 96.69 74 LEU A CA 1
ATOM 595 C C . LEU A 1 74 ? 0.059 -9.091 2.364 1.00 96.69 74 LEU A C 1
ATOM 597 O O . LEU A 1 74 ? -0.838 -9.876 2.663 1.00 96.69 74 LEU A O 1
ATOM 601 N N . LEU A 1 75 ? 1.183 -8.995 3.081 1.00 96.12 75 LEU A N 1
ATOM 602 C CA . LEU A 1 75 ? 1.419 -9.795 4.289 1.00 96.12 75 LEU A CA 1
ATOM 603 C C . LEU A 1 75 ? 0.373 -9.522 5.382 1.00 96.12 75 LEU A C 1
ATOM 605 O O . LEU A 1 75 ? -0.160 -10.466 5.956 1.00 96.12 75 LEU A O 1
ATOM 609 N N . GLY A 1 76 ? 0.054 -8.250 5.645 1.00 93.81 76 GLY A N 1
ATOM 610 C CA . GLY A 1 76 ? -0.950 -7.851 6.639 1.00 93.81 76 GLY A CA 1
ATOM 611 C C . GLY A 1 76 ? -2.371 -8.313 6.302 1.00 93.81 76 GLY A C 1
ATOM 612 O O . GLY A 1 76 ? -3.133 -8.642 7.205 1.00 93.81 76 GLY A O 1
ATOM 613 N N . SER A 1 77 ? -2.705 -8.402 5.012 1.00 95.31 77 SER A N 1
ATOM 614 C CA . SER A 1 77 ? -3.990 -8.929 4.530 1.00 95.31 77 SER A CA 1
ATOM 615 C C . SER A 1 77 ? -4.091 -10.460 4.52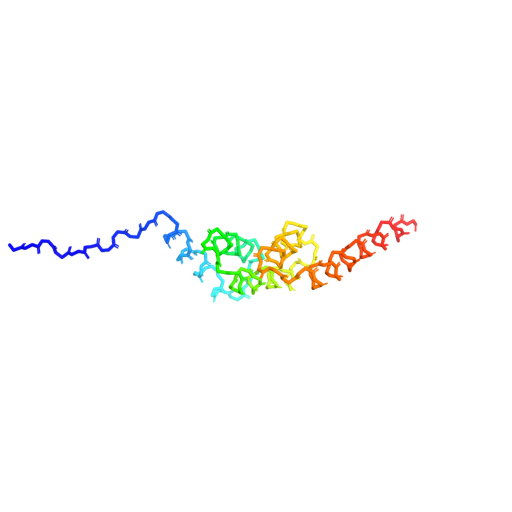5 1.00 95.31 77 SER A C 1
ATOM 617 O O . SER A 1 77 ? -5.180 -10.993 4.339 1.00 95.31 77 SER A O 1
ATOM 619 N N . GLY A 1 78 ? -2.976 -11.173 4.724 1.00 95.88 78 GLY A N 1
ATOM 620 C CA . GLY A 1 78 ? -2.907 -12.638 4.660 1.00 95.88 78 GLY A CA 1
ATOM 621 C C . GLY A 1 78 ? -2.549 -13.211 3.281 1.00 95.88 78 GLY A C 1
ATOM 622 O O . GLY A 1 78 ? -2.251 -14.402 3.182 1.00 95.88 78 GLY A O 1
ATOM 623 N N . ASP A 1 79 ? -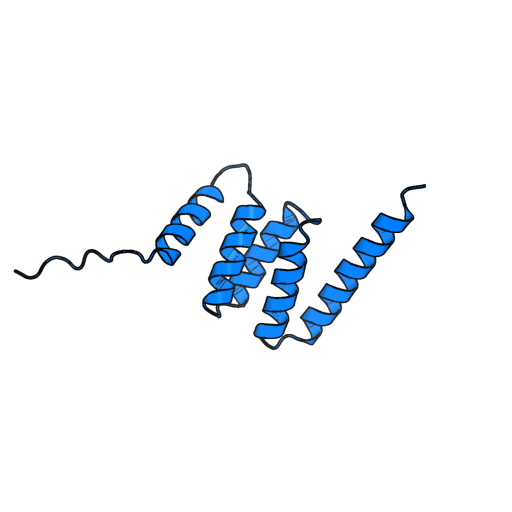2.471 -12.380 2.236 1.00 94.69 79 ASP A N 1
ATOM 624 C CA . ASP A 1 79 ? -2.072 -12.735 0.863 1.00 94.69 79 ASP A CA 1
ATOM 625 C C . ASP A 1 79 ? -0.552 -12.977 0.719 1.00 94.69 79 ASP A C 1
ATOM 627 O O . ASP A 1 79 ? 0.152 -12.402 -0.120 1.00 94.69 79 ASP A O 1
ATOM 631 N N . THR A 1 80 ? -0.019 -13.872 1.548 1.00 94.38 80 THR A N 1
ATOM 632 C CA . THR A 1 80 ? 1.410 -14.222 1.621 1.00 94.38 80 THR A CA 1
ATOM 633 C C . THR A 1 80 ? 1.982 -14.723 0.293 1.00 94.38 80 THR A C 1
ATOM 635 O O . THR A 1 80 ? 3.120 -14.396 -0.044 1.00 94.38 80 THR A O 1
ATOM 638 N N . ALA A 1 81 ? 1.190 -15.447 -0.504 1.00 96.31 81 ALA A N 1
ATOM 639 C CA . ALA A 1 81 ? 1.603 -15.912 -1.827 1.00 96.31 81 ALA A CA 1
ATOM 640 C C . ALA A 1 81 ? 1.895 -14.743 -2.784 1.00 96.31 81 ALA A C 1
ATOM 642 O O . ALA A 1 81 ? 2.955 -14.704 -3.410 1.00 96.31 81 ALA A O 1
ATOM 643 N N . ARG A 1 82 ? 0.996 -13.747 -2.853 1.00 95.25 82 ARG A N 1
ATOM 644 C CA . ARG A 1 82 ? 1.201 -12.546 -3.683 1.00 95.25 82 ARG A CA 1
ATOM 645 C C . ARG A 1 82 ? 2.343 -11.689 -3.146 1.00 95.25 82 ARG A C 1
ATOM 647 O O . ARG A 1 82 ? 3.106 -11.145 -3.938 1.00 95.25 82 ARG A O 1
ATOM 654 N N . ALA A 1 83 ? 2.483 -11.591 -1.823 1.00 96.06 83 ALA A N 1
ATOM 655 C CA . ALA A 1 83 ? 3.581 -10.859 -1.200 1.00 96.06 83 ALA A CA 1
ATOM 656 C C . ALA A 1 83 ? 4.950 -11.427 -1.603 1.00 96.06 83 ALA A C 1
ATOM 658 O O . ALA A 1 83 ? 5.851 -10.660 -1.940 1.00 96.06 83 ALA A O 1
ATOM 659 N N . LYS A 1 84 ? 5.089 -12.760 -1.600 1.00 96.12 84 LYS A N 1
ATOM 660 C CA . LYS A 1 84 ? 6.334 -13.438 -1.971 1.00 96.12 84 LYS A CA 1
ATOM 661 C C . LYS A 1 84 ? 6.706 -13.169 -3.431 1.00 96.12 84 LYS A C 1
ATOM 663 O O . LYS A 1 84 ? 7.797 -12.665 -3.679 1.00 96.12 84 LYS A O 1
ATOM 668 N N . LEU A 1 85 ? 5.770 -13.402 -4.355 1.00 96.12 85 LEU A N 1
ATOM 669 C CA . LEU A 1 85 ? 5.985 -13.159 -5.786 1.00 96.12 85 LEU A CA 1
ATOM 670 C C . LEU A 1 85 ? 6.398 -11.708 -6.058 1.00 96.12 85 LEU A C 1
ATOM 672 O O . LEU A 1 85 ? 7.322 -11.450 -6.824 1.00 96.12 85 LEU A O 1
ATOM 676 N N . LEU A 1 86 ? 5.742 -10.757 -5.389 1.00 94.62 86 LEU A N 1
ATOM 677 C CA . LEU A 1 86 ? 6.044 -9.340 -5.554 1.00 94.62 86 LEU A CA 1
ATOM 678 C C . LEU A 1 86 ? 7.433 -8.968 -5.011 1.00 94.62 86 LEU A C 1
ATOM 680 O O . LEU A 1 86 ? 8.144 -8.167 -5.613 1.00 94.62 86 LEU A O 1
ATOM 684 N N . ALA A 1 87 ? 7.841 -9.552 -3.882 1.00 94.00 87 ALA A N 1
ATOM 685 C CA . ALA A 1 87 ? 9.176 -9.343 -3.333 1.00 94.00 87 ALA A CA 1
ATOM 686 C C . ALA A 1 87 ? 10.265 -9.911 -4.260 1.00 94.00 87 ALA A C 1
ATOM 688 O O . ALA A 1 87 ? 11.264 -9.237 -4.509 1.00 94.00 87 ALA A O 1
ATOM 689 N N . GLU A 1 88 ? 10.050 -11.113 -4.804 1.00 94.56 88 GLU A N 1
ATOM 690 C CA . GLU A 1 88 ? 10.949 -11.757 -5.770 1.00 94.56 88 GLU A CA 1
ATOM 691 C C . GLU A 1 88 ? 11.105 -10.901 -7.039 1.00 94.56 88 GLU A C 1
ATOM 693 O O . GLU A 1 88 ? 12.223 -10.704 -7.521 1.00 94.56 88 GLU A O 1
ATOM 698 N N . GLU A 1 89 ? 10.014 -10.311 -7.534 1.00 92.44 89 GLU A N 1
ATOM 699 C CA . GLU A 1 89 ? 10.033 -9.397 -8.679 1.00 92.44 89 GLU A CA 1
ATOM 700 C C . GLU A 1 89 ? 10.882 -8.144 -8.406 1.00 92.44 89 GLU A C 1
ATOM 702 O O . GLU A 1 89 ? 11.792 -7.828 -9.177 1.00 92.44 89 GLU A O 1
ATOM 707 N N . TYR A 1 90 ? 10.650 -7.453 -7.286 1.00 91.38 90 TYR A N 1
ATOM 708 C CA . TYR A 1 90 ? 11.403 -6.238 -6.953 1.00 91.38 90 TYR A CA 1
ATOM 709 C C . TYR A 1 90 ? 12.890 -6.501 -6.698 1.00 91.38 90 TYR A C 1
ATOM 711 O O . TYR A 1 90 ? 13.732 -5.677 -7.069 1.00 91.38 90 TYR A O 1
ATOM 719 N N . MET A 1 91 ? 13.229 -7.638 -6.084 1.00 88.62 91 MET A N 1
ATOM 720 C CA . MET A 1 91 ? 14.619 -8.058 -5.887 1.00 88.62 91 MET A CA 1
ATOM 721 C C . MET A 1 91 ? 15.303 -8.349 -7.222 1.00 88.62 91 MET A C 1
ATOM 723 O O . MET A 1 91 ? 16.413 -7.871 -7.454 1.00 88.62 91 MET A O 1
ATOM 727 N N . SER A 1 92 ? 14.617 -9.061 -8.119 1.00 89.06 92 SER A N 1
ATOM 728 C CA . SER A 1 92 ? 15.132 -9.380 -9.454 1.00 89.06 92 SER A CA 1
ATOM 729 C C . SER A 1 92 ? 15.434 -8.105 -10.246 1.00 89.06 92 SER A C 1
ATOM 731 O O . SER A 1 92 ? 16.541 -7.931 -10.760 1.00 89.06 92 SER A O 1
ATOM 733 N N . GLN A 1 93 ? 14.501 -7.149 -10.257 1.00 81.19 93 GLN A N 1
ATOM 734 C CA . GLN A 1 93 ? 14.703 -5.850 -10.906 1.00 81.19 93 GLN A CA 1
ATOM 735 C C . GLN A 1 93 ? 15.853 -5.053 -10.271 1.00 81.19 93 GLN A C 1
ATOM 737 O O . GLN A 1 93 ? 16.656 -4.457 -10.983 1.00 81.19 93 GLN A O 1
ATOM 742 N N . ALA A 1 94 ? 15.987 -5.074 -8.939 1.00 77.56 94 ALA A N 1
ATOM 743 C CA . ALA A 1 94 ? 17.093 -4.409 -8.251 1.00 77.56 94 ALA A CA 1
ATOM 744 C C . AL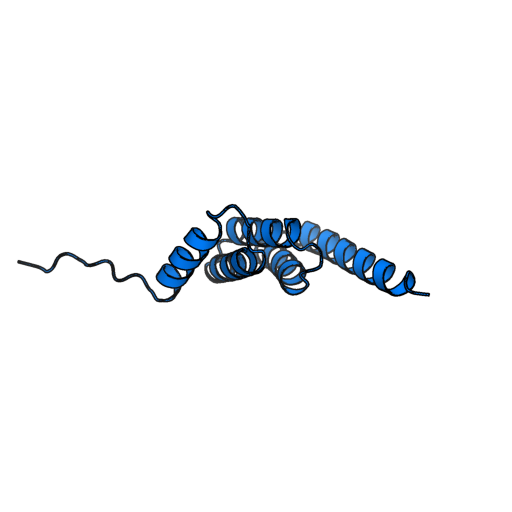A A 1 94 ? 18.462 -4.993 -8.638 1.00 77.56 94 ALA A C 1
ATOM 746 O O . ALA A 1 94 ? 19.409 -4.233 -8.833 1.00 77.56 94 ALA A O 1
ATOM 747 N N . SER A 1 95 ? 18.558 -6.320 -8.774 1.00 73.81 95 SER A N 1
ATOM 748 C CA . SER A 1 95 ? 19.794 -6.995 -9.179 1.00 73.81 95 SER A CA 1
ATOM 749 C C . SER A 1 95 ? 20.178 -6.741 -10.639 1.00 73.81 95 SER A C 1
ATOM 751 O O . SER A 1 95 ? 21.355 -6.533 -10.921 1.00 73.81 95 SER A O 1
ATOM 753 N N . VAL A 1 96 ? 19.207 -6.674 -11.558 1.00 67.88 96 VAL A N 1
ATOM 754 C CA . VAL A 1 96 ? 19.467 -6.353 -12.973 1.00 67.88 96 VAL A CA 1
ATOM 755 C C . VAL A 1 96 ? 19.984 -4.920 -13.123 1.00 67.88 96 VAL A C 1
ATOM 757 O O . VAL A 1 96 ? 20.977 -4.695 -13.813 1.00 67.88 96 VAL A O 1
ATOM 760 N N . SER A 1 97 ? 19.384 -3.956 -12.420 1.00 61.91 97 SER A N 1
ATOM 761 C CA . SER A 1 97 ? 19.833 -2.558 -12.464 1.00 61.91 97 SER A CA 1
ATOM 762 C C . SER A 1 97 ? 21.230 -2.346 -11.869 1.00 61.91 97 SER A C 1
ATOM 764 O O . SER A 1 97 ? 21.919 -1.411 -12.265 1.00 61.91 97 SER A O 1
ATOM 766 N N . ALA A 1 98 ? 21.668 -3.202 -10.940 1.00 60.78 98 ALA A N 1
ATOM 767 C CA . ALA A 1 98 ? 23.013 -3.144 -10.365 1.00 60.78 98 ALA A CA 1
ATOM 768 C C . ALA A 1 98 ? 24.095 -3.756 -11.279 1.00 60.78 98 ALA A C 1
ATOM 770 O O . ALA A 1 98 ? 25.259 -3.385 -11.167 1.00 60.78 98 ALA A O 1
ATOM 771 N N . ALA A 1 99 ? 23.724 -4.671 -12.182 1.00 60.41 99 ALA A N 1
ATOM 772 C CA . ALA A 1 99 ? 24.654 -5.380 -13.065 1.00 60.41 99 ALA A CA 1
ATOM 773 C C . ALA A 1 99 ? 24.853 -4.715 -14.445 1.00 60.41 99 ALA A C 1
ATOM 775 O O . ALA A 1 99 ? 25.792 -5.062 -15.153 1.00 60.41 99 ALA A O 1
ATOM 776 N N . GLY A 1 100 ? 23.985 -3.774 -14.838 1.00 56.62 100 GLY A N 1
ATOM 777 C CA . GLY A 1 100 ? 24.034 -3.093 -16.143 1.00 56.62 100 GLY A CA 1
ATOM 778 C C . GLY A 1 100 ? 24.850 -1.794 -16.188 1.00 56.62 100 GLY A C 1
ATOM 779 O O . GLY A 1 100 ? 24.884 -1.141 -17.227 1.00 56.62 100 GLY A O 1
ATOM 780 N N . GLY A 1 101 ? 25.468 -1.390 -15.075 1.00 53.81 101 GLY A N 1
ATOM 781 C CA . GLY A 1 101 ? 26.373 -0.242 -15.013 1.00 53.81 101 GLY A CA 1
ATOM 782 C C . GLY A 1 101 ? 27.826 -0.691 -15.128 1.00 53.81 101 GLY A C 1
ATOM 783 O O . GLY A 1 101 ? 28.503 -0.845 -14.114 1.00 53.81 101 GLY A O 1
ATOM 784 N N . SER A 1 102 ? 28.303 -0.955 -16.340 1.00 46.81 102 SER A N 1
ATOM 785 C CA . SER A 1 102 ? 29.723 -1.173 -16.655 1.00 46.81 102 SER A CA 1
ATOM 786 C C . SER A 1 102 ? 30.028 -0.621 -18.036 1.00 46.81 102 SER A C 1
ATOM 788 O O . SER A 1 102 ? 29.197 -0.854 -18.941 1.00 46.81 102 SER A O 1
#

Organism: NCBI:txid412755

Radius of gyration: 17.09 Å; chains: 1; bounding box: 59×41×38 Å

pLDDT: mean 84.85, std 15.6, range [41.06, 98.0]

Sequence (102 aa):
GPQADEVKLTPTEKKKAKLLKQTDRKFENPEAHFELGQLYQADGLWSQAEHHYRIALNFDPAHRNAQAGRVKVLLGSGDTARAKLLAEEYMSQASVSAAGGS

InterPro domains:
  IPR011990 Tetratricopeptide-like helical domain superfamily [G3DSA:1.25.40.10] (13-99)
  IPR011990 Tetratricopeptide-like helical domain superfamily [SSF48452] (28-84)
  IPR019734 Tetratricopeptide repeat [PS50005] (30-63)
  IPR019734 Tetratricopeptide repeat [SM00028] (30-63)

Foldseek 3Di:
DDDDPPVPQDPLRVLLVVLVVVCPDPDHALVSLQVQLVSCVVVLVLVSSLVSLVVSCVNPVPPVSSLVSNLVSCVSVVVPVVSVVSVVVVVVVVVVVVPPPD